Protein AF-A0A2S6T9P0-F1 (afdb_monomer_lite)

Structure (mmCIF, N/CA/C/O backbone):
data_AF-A0A2S6T9P0-F1
#
_entry.id   AF-A0A2S6T9P0-F1
#
loop_
_atom_site.group_PDB
_atom_site.id
_atom_site.type_symbol
_atom_site.label_atom_id
_atom_site.label_alt_id
_atom_site.label_comp_id
_atom_site.label_asym_id
_atom_site.label_entity_id
_atom_site.label_seq_id
_atom_site.pdbx_PDB_ins_code
_atom_site.Cartn_x
_atom_site.Cartn_y
_atom_site.Cartn_z
_atom_site.occupancy
_atom_site.B_iso_or_equiv
_atom_site.auth_seq_id
_atom_site.auth_comp_id
_atom_site.auth_asym_id
_atom_site.auth_atom_id
_atom_site.pdbx_PDB_model_num
ATOM 1 N N . MET A 1 1 ? -3.026 -2.897 38.184 1.00 49.72 1 MET A N 1
ATOM 2 C CA . MET A 1 1 ? -2.294 -2.950 36.902 1.00 49.72 1 MET A CA 1
ATOM 3 C C . MET A 1 1 ? -3.334 -3.067 35.797 1.00 49.72 1 MET A C 1
ATOM 5 O O . MET A 1 1 ? -4.088 -4.031 35.832 1.00 49.72 1 MET A O 1
ATOM 9 N N . LYS A 1 2 ? -3.490 -2.068 34.914 1.00 56.72 2 LYS A N 1
ATOM 10 C CA . LYS A 1 2 ? -4.380 -2.222 33.748 1.00 56.72 2 LYS A CA 1
ATOM 11 C C . LYS A 1 2 ? -3.728 -3.245 32.816 1.00 56.72 2 LYS A C 1
ATOM 13 O O . LYS A 1 2 ? -2.564 -3.081 32.469 1.00 56.72 2 LYS A O 1
ATOM 18 N N . MET A 1 3 ? -4.445 -4.316 32.495 1.00 64.19 3 MET A N 1
ATOM 19 C CA . MET A 1 3 ? -3.990 -5.327 31.545 1.00 64.19 3 MET A CA 1
ATOM 20 C C . MET A 1 3 ? -4.023 -4.718 30.14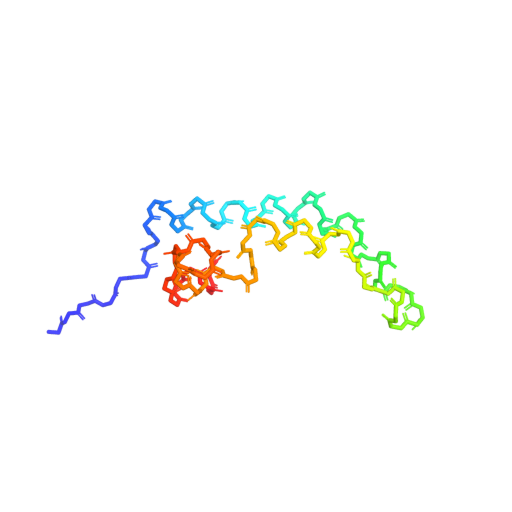0 1.00 64.19 3 MET A C 1
ATOM 22 O O . MET A 1 3 ? -5.032 -4.125 29.763 1.00 64.19 3 MET A O 1
ATOM 26 N N . PHE A 1 4 ? -2.906 -4.799 29.418 1.00 74.31 4 PHE A N 1
ATOM 27 C CA . PHE A 1 4 ? -2.800 -4.319 28.042 1.00 74.31 4 PHE A CA 1
ATOM 28 C C . PHE A 1 4 ? -3.496 -5.326 27.121 1.00 74.31 4 PHE A C 1
ATOM 30 O O . PHE A 1 4 ? -3.169 -6.512 27.154 1.00 74.31 4 PHE A O 1
ATOM 37 N N . ASP A 1 5 ? -4.482 -4.869 26.354 1.00 80.06 5 ASP A N 1
ATOM 38 C CA . ASP A 1 5 ? -5.270 -5.698 25.445 1.00 80.06 5 ASP A CA 1
ATOM 39 C C . ASP A 1 5 ? -4.857 -5.395 24.005 1.00 80.06 5 ASP A C 1
ATOM 41 O O . ASP A 1 5 ? -4.966 -4.259 23.555 1.00 80.06 5 ASP A O 1
ATOM 45 N N . ILE A 1 6 ? -4.350 -6.411 23.308 1.00 85.75 6 ILE A N 1
ATOM 46 C CA . ILE A 1 6 ? -3.870 -6.317 21.920 1.00 85.75 6 ILE A CA 1
ATOM 47 C C . ILE A 1 6 ? -4.924 -6.749 20.900 1.00 85.75 6 ILE A C 1
ATOM 49 O O . ILE A 1 6 ? -4.639 -6.836 19.707 1.00 85.75 6 ILE A O 1
ATOM 53 N N . ARG A 1 7 ? -6.134 -7.097 21.351 1.00 89.19 7 ARG A N 1
ATOM 54 C CA . ARG A 1 7 ? -7.216 -7.450 20.438 1.00 89.19 7 ARG A CA 1
ATOM 55 C C . ARG A 1 7 ? -7.611 -6.210 19.651 1.00 89.19 7 ARG A C 1
ATOM 57 O O . ARG A 1 7 ? -7.985 -5.198 20.234 1.00 89.19 7 ARG A O 1
ATOM 64 N N . LEU A 1 8 ? -7.586 -6.336 18.329 1.00 88.38 8 LEU A N 1
ATOM 65 C CA . LEU A 1 8 ? -8.035 -5.272 17.445 1.00 88.38 8 LEU A CA 1
ATOM 66 C C . LEU A 1 8 ? -9.511 -4.952 17.703 1.00 88.38 8 LEU A C 1
ATOM 68 O O . LEU A 1 8 ? -10.323 -5.850 17.957 1.00 88.38 8 LEU A O 1
ATOM 72 N N . ASN A 1 9 ? -9.872 -3.680 17.623 1.00 89.38 9 ASN A N 1
ATOM 73 C CA . ASN A 1 9 ? -11.265 -3.269 17.530 1.00 89.38 9 ASN A CA 1
ATOM 74 C C . ASN A 1 9 ? -11.798 -3.505 16.095 1.00 89.38 9 ASN A C 1
ATOM 76 O O . ASN A 1 9 ? -11.114 -4.067 15.237 1.00 89.38 9 ASN A O 1
ATOM 80 N N . GLU A 1 10 ? -13.063 -3.174 15.848 1.00 90.81 10 GLU A N 1
ATOM 81 C CA . GLU A 1 10 ? -13.696 -3.396 14.541 1.00 90.81 10 GLU A CA 1
ATOM 82 C C . GLU A 1 10 ? -13.086 -2.537 13.425 1.00 90.81 10 GLU A C 1
ATOM 84 O O . GLU A 1 10 ? -12.803 -3.059 12.349 1.00 90.81 10 GLU A O 1
ATOM 89 N N . GLU A 1 11 ? -12.800 -1.268 13.705 1.00 87.12 11 GLU A N 1
ATOM 90 C CA . GLU A 1 11 ? -12.170 -0.333 12.769 1.00 87.12 11 GLU A CA 1
ATOM 91 C C . GLU A 1 11 ? -10.755 -0.787 12.387 1.00 87.12 11 GLU A C 1
ATOM 93 O O . GLU A 1 11 ? -10.41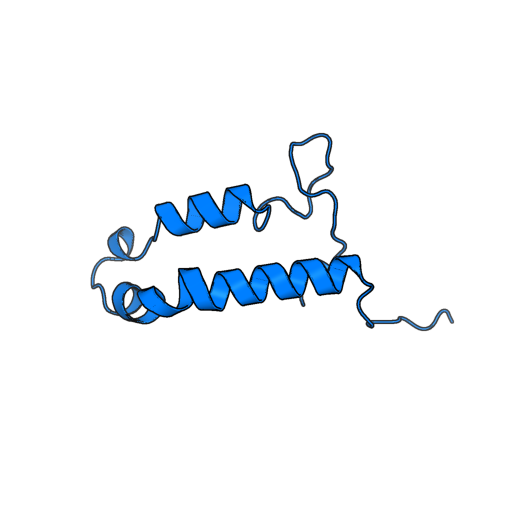1 -0.859 11.209 1.00 87.12 11 GLU A O 1
ATOM 98 N N . GLN A 1 12 ? -9.965 -1.215 13.372 1.00 87.88 12 GLN A N 1
ATOM 99 C CA . GLN A 1 12 ? -8.626 -1.764 13.165 1.00 87.88 12 GLN A CA 1
ATOM 100 C C . GLN A 1 12 ? -8.650 -3.036 12.316 1.00 87.88 12 GLN A C 1
ATOM 102 O O . GLN A 1 12 ? -7.828 -3.198 11.417 1.00 87.88 12 GLN A O 1
ATOM 107 N N . ARG A 1 13 ? -9.616 -3.934 12.556 1.00 91.69 13 ARG A N 1
ATOM 108 C CA . ARG A 1 13 ? -9.806 -5.127 11.715 1.00 91.69 13 ARG A CA 1
ATOM 109 C C . ARG A 1 13 ? -10.200 -4.761 10.288 1.00 91.69 13 ARG A C 1
ATOM 111 O O . ARG A 1 13 ? -9.692 -5.375 9.354 1.00 91.69 13 ARG A O 1
ATOM 118 N N . ALA A 1 14 ? -11.085 -3.782 10.112 1.00 91.12 14 ALA A N 1
ATOM 119 C CA . ALA A 1 14 ? -11.489 -3.318 8.790 1.00 91.12 14 ALA A CA 1
ATOM 120 C C . ALA A 1 14 ? -10.298 -2.714 8.028 1.00 91.12 14 ALA A C 1
ATOM 122 O O . ALA A 1 14 ? -10.084 -3.044 6.861 1.00 91.12 14 ALA A O 1
ATOM 123 N N . PHE A 1 15 ? -9.473 -1.910 8.702 1.00 89.12 15 PHE A N 1
ATOM 124 C CA . PHE A 1 15 ? -8.254 -1.347 8.126 1.00 89.12 15 PHE A CA 1
ATOM 125 C C . PHE A 1 15 ? -7.238 -2.434 7.749 1.00 89.12 15 PHE A C 1
ATOM 127 O O . PHE A 1 15 ? -6.726 -2.437 6.629 1.00 89.12 15 PHE A O 1
ATOM 134 N N . GLN A 1 16 ? -7.007 -3.409 8.635 1.00 92.19 16 GLN A N 1
ATOM 135 C CA . GLN A 1 16 ? -6.149 -4.563 8.356 1.00 92.19 16 GLN A CA 1
ATOM 136 C C . GLN A 1 16 ? -6.645 -5.359 7.139 1.00 92.19 16 GLN A C 1
ATOM 138 O O . GLN A 1 16 ? -5.849 -5.758 6.288 1.00 92.19 16 GLN A O 1
ATOM 143 N N . GLN A 1 17 ? -7.956 -5.592 7.035 1.00 94.94 17 GLN A N 1
ATOM 144 C CA . GLN A 1 17 ? -8.541 -6.305 5.901 1.00 94.94 17 GLN A CA 1
ATOM 145 C C . GLN A 1 17 ? -8.348 -5.523 4.595 1.00 94.94 17 GLN A C 1
ATOM 147 O O . GLN A 1 17 ? -7.895 -6.094 3.606 1.00 94.94 17 GLN A O 1
ATOM 152 N N . MET A 1 18 ? -8.584 -4.209 4.611 1.00 94.19 18 MET A N 1
ATOM 153 C CA . MET A 1 18 ? -8.336 -3.337 3.460 1.00 94.19 18 MET A CA 1
ATOM 154 C C . MET A 1 18 ? -6.863 -3.371 3.022 1.00 94.19 18 MET A C 1
ATOM 156 O O . MET A 1 18 ? -6.575 -3.460 1.828 1.00 94.19 18 MET A O 1
ATOM 160 N N . ALA A 1 19 ? -5.923 -3.348 3.973 1.00 94.00 19 ALA A N 1
ATOM 161 C CA . ALA A 1 19 ? -4.493 -3.455 3.691 1.00 94.00 19 ALA A CA 1
ATOM 162 C C . ALA A 1 19 ? -4.125 -4.817 3.080 1.00 94.00 19 ALA A C 1
ATOM 164 O O . ALA A 1 19 ? -3.372 -4.879 2.106 1.00 94.00 19 ALA A O 1
ATOM 165 N N . ARG A 1 20 ? -4.695 -5.907 3.610 1.00 96.62 20 ARG A N 1
ATOM 166 C CA . ARG A 1 20 ? -4.513 -7.266 3.084 1.00 96.62 20 ARG A CA 1
ATOM 167 C C . ARG A 1 20 ? -5.013 -7.387 1.649 1.00 96.62 20 ARG A C 1
ATOM 169 O O . ARG A 1 20 ? -4.288 -7.903 0.801 1.00 96.62 20 ARG A O 1
ATOM 176 N N . ASP A 1 21 ? -6.215 -6.896 1.375 1.00 98.00 21 ASP A N 1
ATOM 177 C CA . ASP A 1 21 ? -6.816 -6.978 0.044 1.00 98.00 21 ASP A CA 1
ATOM 178 C C . ASP A 1 21 ? -6.035 -6.138 -0.969 1.00 98.00 21 ASP A C 1
ATOM 180 O O . ASP A 1 21 ? -5.818 -6.575 -2.100 1.00 98.00 21 ASP A O 1
ATOM 184 N N . PHE A 1 22 ? -5.544 -4.965 -0.565 1.00 97.31 22 PHE A N 1
ATOM 185 C CA . PHE A 1 22 ? -4.670 -4.154 -1.408 1.00 97.31 22 PHE A CA 1
ATOM 186 C C . PHE A 1 22 ? -3.343 -4.867 -1.707 1.00 97.31 22 PHE A C 1
ATOM 188 O O . PHE A 1 22 ? -2.903 -4.912 -2.855 1.00 97.31 22 PHE A O 1
ATOM 195 N N . ALA A 1 23 ? -2.714 -5.478 -0.700 1.00 97.19 23 ALA A N 1
ATOM 196 C CA . ALA A 1 23 ? -1.466 -6.208 -0.892 1.00 97.19 23 ALA A CA 1
ATOM 197 C C . ALA A 1 23 ? -1.631 -7.411 -1.837 1.00 97.19 23 ALA A C 1
ATOM 199 O O . ALA A 1 23 ? -0.805 -7.601 -2.729 1.00 97.19 23 ALA A O 1
ATOM 200 N N . GLU A 1 24 ? -2.698 -8.196 -1.679 1.00 98.31 24 GLU A N 1
ATOM 201 C CA . GLU A 1 24 ? -2.966 -9.371 -2.518 1.00 98.31 24 GLU A CA 1
ATOM 202 C C . GLU A 1 24 ? -3.318 -8.999 -3.964 1.00 98.31 24 GLU A C 1
ATOM 204 O O . GLU A 1 24 ? -2.842 -9.654 -4.891 1.00 98.31 24 GLU A O 1
ATOM 209 N N . ASN A 1 25 ? -4.110 -7.943 -4.171 1.00 98.06 25 ASN A N 1
ATOM 210 C CA . ASN A 1 25 ? -4.633 -7.613 -5.499 1.00 98.06 25 ASN A CA 1
ATOM 211 C C . ASN A 1 25 ? -3.766 -6.620 -6.287 1.00 98.06 25 ASN A C 1
ATOM 213 O O . ASN A 1 25 ? -3.766 -6.669 -7.514 1.00 98.06 25 ASN A O 1
ATOM 217 N N . GLU A 1 26 ? -3.037 -5.720 -5.620 1.00 97.75 26 GLU A N 1
ATOM 218 C CA . GLU A 1 26 ? -2.307 -4.625 -6.283 1.00 97.75 26 GLU A CA 1
ATOM 219 C C . GLU A 1 26 ? -0.780 -4.770 -6.170 1.00 97.75 26 GLU A C 1
ATOM 221 O O . GLU A 1 26 ? -0.065 -4.421 -7.106 1.00 97.75 26 GLU A O 1
ATOM 226 N N . ILE A 1 27 ? -0.256 -5.302 -5.056 1.00 97.06 27 ILE A N 1
ATOM 227 C CA . ILE A 1 27 ? 1.200 -5.405 -4.824 1.00 97.06 27 ILE A CA 1
ATOM 228 C C . ILE A 1 27 ? 1.744 -6.763 -5.279 1.00 97.06 27 ILE A C 1
ATOM 230 O O . ILE A 1 27 ? 2.689 -6.836 -6.065 1.00 97.06 27 ILE A O 1
ATOM 234 N N . LYS A 1 28 ? 1.157 -7.858 -4.789 1.00 98.00 28 LYS A N 1
ATOM 235 C CA . LYS A 1 28 ? 1.638 -9.226 -5.018 1.00 98.00 28 LYS A CA 1
ATOM 236 C C . LYS A 1 28 ? 1.786 -9.603 -6.499 1.00 98.00 28 LYS A C 1
ATOM 238 O O . LYS A 1 28 ? 2.798 -10.232 -6.810 1.00 98.00 28 LYS A O 1
ATOM 243 N N . PRO A 1 29 ? 0.878 -9.219 -7.421 1.00 98.25 29 PRO A N 1
ATOM 244 C CA . PRO A 1 29 ? 1.003 -9.604 -8.828 1.00 98.25 29 PRO A CA 1
ATOM 245 C C . PRO A 1 29 ? 2.244 -9.032 -9.522 1.00 98.25 29 PRO A C 1
ATOM 247 O O . PRO A 1 29 ? 2.764 -9.658 -10.439 1.00 98.25 29 PRO A O 1
ATOM 250 N N . ILE A 1 30 ? 2.729 -7.868 -9.077 1.00 97.38 30 ILE A N 1
ATOM 251 C CA . ILE A 1 30 ? 3.857 -7.156 -9.697 1.00 97.38 30 ILE A CA 1
ATOM 252 C C . ILE A 1 30 ? 5.165 -7.286 -8.905 1.00 97.38 30 ILE A C 1
ATOM 254 O O . ILE A 1 30 ? 6.224 -6.909 -9.399 1.00 97.38 30 ILE A O 1
ATOM 258 N N . ALA A 1 31 ? 5.119 -7.822 -7.681 1.00 96.94 31 ALA A N 1
ATOM 259 C CA . ALA A 1 31 ? 6.253 -7.817 -6.758 1.00 96.94 31 ALA A CA 1
ATOM 260 C C . ALA A 1 31 ? 7.495 -8.536 -7.312 1.00 96.94 31 ALA A C 1
ATOM 262 O O . ALA A 1 31 ? 8.589 -7.978 -7.274 1.00 96.94 31 ALA A O 1
ATOM 263 N N . LEU A 1 32 ? 7.329 -9.748 -7.857 1.00 97.62 32 LEU A N 1
ATOM 264 C CA . LEU A 1 32 ? 8.452 -10.532 -8.394 1.00 97.62 32 LEU A CA 1
ATOM 265 C C . LEU A 1 32 ? 9.041 -9.913 -9.665 1.00 97.62 32 LEU A C 1
ATOM 267 O O . LEU A 1 32 ? 10.251 -9.960 -9.865 1.00 97.62 32 LEU A O 1
ATOM 271 N N . GLU A 1 33 ? 8.196 -9.329 -10.516 1.00 97.31 33 GLU A N 1
ATOM 272 C CA . GLU A 1 33 ? 8.656 -8.649 -11.727 1.00 97.31 33 GLU A CA 1
ATOM 273 C C . GLU A 1 33 ? 9.513 -7.431 -11.372 1.00 97.31 33 GLU A C 1
ATOM 275 O O . GLU A 1 33 ? 10.587 -7.248 -11.940 1.00 97.31 33 GLU A O 1
ATOM 280 N N . LEU A 1 34 ? 9.062 -6.616 -10.412 1.00 97.19 34 LEU A N 1
ATOM 281 C CA . LEU A 1 34 ? 9.793 -5.432 -9.966 1.00 97.19 34 LEU A CA 1
ATOM 282 C C . LEU A 1 34 ? 11.105 -5.797 -9.267 1.00 97.19 34 LEU A C 1
ATOM 284 O O . LEU A 1 34 ? 12.111 -5.140 -9.516 1.00 97.19 34 LEU A O 1
ATOM 288 N N . ASP A 1 35 ? 11.120 -6.841 -8.435 1.00 97.00 35 ASP A N 1
ATOM 289 C CA . ASP A 1 35 ? 12.337 -7.308 -7.756 1.00 97.00 35 ASP A CA 1
ATOM 290 C C . ASP A 1 35 ? 13.422 -7.758 -8.749 1.00 97.00 35 ASP A C 1
ATOM 292 O O . ASP A 1 35 ? 14.603 -7.451 -8.576 1.00 97.00 35 ASP A O 1
ATOM 296 N N . ALA A 1 36 ? 13.012 -8.409 -9.842 1.00 97.31 36 ALA A N 1
ATOM 297 C CA . ALA A 1 36 ? 13.913 -8.914 -10.871 1.00 97.31 36 ALA A CA 1
ATOM 298 C C . ALA A 1 36 ? 14.563 -7.821 -11.743 1.00 97.31 36 ALA A C 1
ATOM 300 O O . ALA A 1 3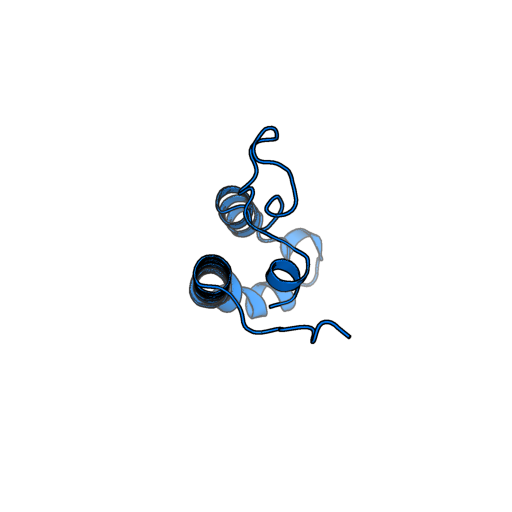6 ? 15.493 -8.126 -12.497 1.00 97.31 36 ALA A O 1
ATOM 301 N N . LYS A 1 37 ? 14.102 -6.563 -11.688 1.00 97.38 37 LYS A N 1
ATOM 302 C CA . LYS A 1 37 ? 14.669 -5.499 -12.529 1.00 97.38 37 LYS A CA 1
ATOM 303 C C . LYS A 1 37 ? 16.078 -5.108 -12.063 1.00 97.38 37 LYS A C 1
ATOM 305 O O . LYS A 1 37 ? 16.327 -5.043 -10.858 1.00 97.38 37 LYS A O 1
ATOM 310 N N . PRO A 1 38 ? 17.013 -4.823 -12.984 1.00 96.81 38 PRO A N 1
ATOM 311 C CA . PRO A 1 38 ? 18.393 -4.497 -12.631 1.00 96.81 38 PRO A CA 1
ATOM 312 C C . PRO A 1 38 ? 18.491 -3.147 -11.913 1.00 96.81 38 PRO A C 1
ATOM 314 O O . PRO A 1 38 ? 19.002 -3.083 -10.792 1.00 96.81 38 PRO A O 1
ATOM 317 N N . ASP A 1 39 ? 17.922 -2.103 -12.507 1.00 97.44 39 ASP A N 1
ATOM 318 C CA . ASP A 1 39 ? 17.972 -0.742 -11.985 1.00 97.44 39 ASP A CA 1
ATOM 319 C C . ASP A 1 39 ? 16.890 -0.529 -10.925 1.00 97.44 39 ASP A C 1
ATOM 321 O O . ASP A 1 39 ? 15.791 -1.084 -11.009 1.00 97.44 39 ASP A O 1
ATOM 325 N N . TRP A 1 40 ? 17.215 0.221 -9.870 1.00 94.06 40 TRP A N 1
ATOM 326 C CA . TRP A 1 40 ? 16.317 0.402 -8.726 1.00 94.06 40 TRP A CA 1
ATOM 327 C C . TRP A 1 40 ? 15.166 1.358 -9.059 1.00 94.06 40 TRP A C 1
ATOM 329 O O . TRP A 1 40 ? 14.066 1.199 -8.529 1.00 94.06 40 TRP A O 1
ATOM 339 N N . GLU A 1 41 ? 15.397 2.311 -9.963 1.00 95.56 41 GLU A N 1
ATOM 340 C CA . GLU A 1 41 ? 14.417 3.293 -10.424 1.00 95.56 41 GLU A CA 1
ATOM 341 C C . GLU A 1 41 ? 13.198 2.617 -11.067 1.00 95.56 41 GLU A C 1
ATOM 343 O O . GLU A 1 41 ? 12.061 3.043 -10.851 1.00 95.56 41 GLU A O 1
ATOM 348 N N . ASP A 1 42 ? 13.418 1.515 -11.790 1.00 95.31 42 ASP A N 1
ATOM 349 C CA . ASP A 1 42 ? 12.361 0.777 -12.483 1.00 95.31 42 ASP A CA 1
ATOM 350 C C . ASP A 1 42 ? 11.527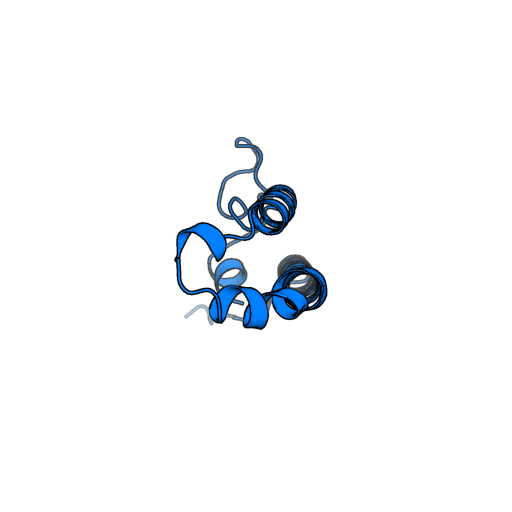 -0.114 -11.553 1.00 95.31 42 ASP A C 1
ATOM 352 O O . ASP A 1 42 ? 10.473 -0.627 -11.957 1.00 95.31 42 ASP A O 1
ATOM 356 N N . ARG A 1 43 ? 11.994 -0.322 -10.316 1.00 95.81 43 ARG A N 1
ATOM 357 C CA . ARG A 1 43 ? 11.317 -1.147 -9.303 1.00 95.81 43 ARG A CA 1
ATOM 358 C C . ARG A 1 43 ? 10.220 -0.389 -8.578 1.00 95.81 43 ARG A C 1
ATOM 360 O O . ARG A 1 43 ? 9.453 -1.016 -7.858 1.00 95.81 43 ARG A O 1
ATOM 367 N N . ILE A 1 44 ? 10.144 0.937 -8.729 1.00 95.31 44 ILE A N 1
ATOM 368 C CA . ILE A 1 44 ? 9.184 1.778 -8.011 1.00 95.31 44 ILE A CA 1
ATOM 369 C C . ILE A 1 44 ? 7.832 1.765 -8.742 1.00 95.31 44 ILE A C 1
ATOM 371 O O . ILE A 1 44 ? 7.699 2.382 -9.804 1.00 95.31 44 ILE A O 1
ATOM 375 N N . PRO A 1 45 ? 6.780 1.136 -8.179 1.00 95.75 45 PRO A N 1
ATOM 376 C CA . PRO A 1 45 ? 5.475 1.090 -8.820 1.00 95.75 45 PRO A CA 1
ATOM 377 C C . PRO A 1 45 ? 4.681 2.354 -8.478 1.00 95.75 45 PRO A C 1
ATOM 379 O O . PRO A 1 45 ? 3.809 2.351 -7.607 1.00 95.75 45 PRO A O 1
ATOM 382 N N . TRP A 1 46 ? 4.986 3.459 -9.162 1.00 95.31 46 TRP A N 1
ATOM 383 C CA . TRP A 1 46 ? 4.399 4.777 -8.883 1.00 95.31 46 TRP A CA 1
ATOM 384 C C . TRP A 1 46 ? 2.870 4.789 -8.853 1.00 95.31 46 TRP A C 1
ATOM 386 O O . TRP A 1 46 ? 2.280 5.458 -8.006 1.00 95.31 46 TRP A O 1
ATOM 396 N N . GLU A 1 47 ? 2.219 4.036 -9.737 1.00 95.50 47 GLU A N 1
ATOM 397 C CA . GLU A 1 47 ? 0.756 3.983 -9.789 1.00 95.50 47 GLU A CA 1
ATOM 398 C C . GLU A 1 47 ? 0.161 3.249 -8.579 1.00 95.50 47 GLU A C 1
ATOM 400 O O . GLU A 1 47 ? -0.779 3.748 -7.962 1.00 95.50 47 GLU A O 1
ATOM 405 N N . VAL A 1 48 ? 0.757 2.130 -8.154 1.00 96.44 48 VAL A N 1
ATOM 406 C CA . VAL A 1 48 ? 0.334 1.417 -6.934 1.00 96.44 48 VAL A CA 1
ATOM 407 C C . VAL A 1 48 ? 0.601 2.267 -5.691 1.00 96.44 48 VAL A C 1
ATOM 409 O O . VAL A 1 48 ? -0.254 2.357 -4.813 1.00 96.44 48 VAL A O 1
ATOM 412 N N . LEU A 1 49 ? 1.730 2.981 -5.638 1.00 94.56 49 LEU A N 1
ATOM 413 C CA . LEU A 1 49 ? 2.029 3.920 -4.551 1.00 94.56 49 LEU A CA 1
ATOM 414 C C . LEU A 1 49 ? 0.993 5.049 -4.452 1.00 94.56 49 LEU A C 1
ATOM 416 O O . LEU A 1 49 ? 0.543 5.377 -3.353 1.00 94.56 49 LEU A O 1
ATOM 420 N N . LYS A 1 50 ? 0.578 5.632 -5.584 1.00 94.69 50 LYS A N 1
ATOM 421 C CA . LYS A 1 50 ? -0.481 6.655 -5.614 1.00 94.69 50 LYS A CA 1
ATOM 422 C C . LYS A 1 50 ? -1.826 6.090 -5.156 1.00 94.69 50 LYS A C 1
ATOM 424 O O . LYS A 1 50 ? -2.494 6.740 -4.355 1.00 94.69 50 LYS A O 1
ATOM 429 N N . LYS A 1 51 ? -2.199 4.882 -5.593 1.00 94.94 51 LYS A N 1
ATOM 430 C CA . LYS A 1 51 ? -3.422 4.209 -5.123 1.00 94.94 51 LYS A CA 1
ATOM 431 C C . LYS A 1 51 ? -3.393 3.988 -3.608 1.00 94.94 51 LYS A C 1
ATOM 433 O O . LYS A 1 51 ? -4.310 4.404 -2.910 1.00 94.94 51 LYS A O 1
ATOM 438 N N . GLY A 1 52 ? -2.309 3.419 -3.078 1.00 93.50 52 GLY A N 1
ATOM 439 C CA . GLY A 1 52 ? -2.165 3.187 -1.636 1.00 93.50 52 GLY A CA 1
ATOM 440 C C . GLY A 1 52 ? -2.170 4.485 -0.821 1.00 93.50 52 GLY A C 1
ATOM 441 O O . GLY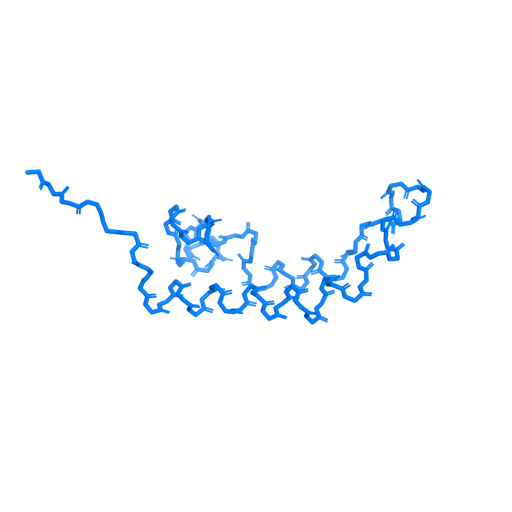 A 1 52 ? -2.736 4.546 0.268 1.00 93.50 52 GLY A O 1
ATOM 442 N N . SER A 1 53 ? -1.608 5.561 -1.381 1.00 91.00 53 SER A N 1
ATOM 443 C CA . SER A 1 53 ? -1.680 6.909 -0.810 1.00 91.00 53 SER A CA 1
ATOM 444 C C . SER A 1 53 ? -3.118 7.418 -0.685 1.00 91.00 53 SER A C 1
ATOM 446 O O . SER A 1 53 ? -3.441 8.034 0.325 1.00 91.00 53 SER A O 1
ATOM 448 N N . GLN A 1 54 ? -3.964 7.192 -1.694 1.00 89.94 54 GLN A N 1
ATOM 449 C CA . GLN A 1 54 ? -5.372 7.612 -1.683 1.00 89.94 54 GLN A CA 1
ATOM 450 C C . GLN A 1 54 ? -6.209 6.822 -0.670 1.00 89.94 54 GLN A C 1
ATOM 452 O O . GLN A 1 54 ? -7.164 7.360 -0.123 1.00 89.94 54 GLN A O 1
ATOM 457 N N . LEU A 1 55 ? -5.816 5.579 -0.379 1.00 89.31 55 LEU A N 1
ATOM 458 C CA . LEU A 1 55 ? -6.421 4.737 0.660 1.00 89.31 55 LEU A CA 1
ATOM 459 C C . LEU A 1 55 ? -5.945 5.086 2.082 1.00 89.31 55 LEU A C 1
ATOM 461 O O . LEU A 1 55 ? -6.365 4.458 3.049 1.00 89.31 55 LEU A O 1
ATOM 465 N N . GLY A 1 56 ? -5.051 6.069 2.229 1.00 88.06 56 GLY A N 1
ATOM 466 C CA . GLY A 1 56 ? -4.568 6.528 3.530 1.00 88.06 56 GLY A CA 1
ATOM 467 C C . GLY A 1 56 ? -3.424 5.702 4.125 1.00 88.06 56 GLY A C 1
ATOM 468 O O . GLY A 1 56 ? -2.944 6.044 5.203 1.00 88.06 56 GLY A O 1
ATOM 469 N N . PHE A 1 57 ? -2.887 4.689 3.430 1.00 89.50 57 PHE A N 1
ATOM 470 C CA . PHE A 1 57 ? -1.822 3.815 3.965 1.00 89.50 57 PHE A CA 1
ATOM 471 C C . PHE A 1 57 ? -0.503 4.527 4.300 1.00 89.50 57 PHE A C 1
ATOM 473 O O . PHE A 1 57 ? 0.348 3.963 4.978 1.00 89.50 57 PHE A O 1
ATOM 480 N N . ARG A 1 58 ? -0.322 5.776 3.860 1.00 86.19 58 ARG A N 1
ATOM 481 C CA . ARG A 1 58 ? 0.852 6.606 4.192 1.00 86.19 58 ARG A CA 1
ATOM 482 C C . ARG A 1 58 ? 0.568 7.735 5.184 1.00 86.19 58 ARG A C 1
ATOM 484 O O . ARG A 1 58 ? 1.497 8.430 5.579 1.00 86.19 58 ARG A O 1
ATOM 491 N N . SER A 1 59 ? -0.702 7.991 5.483 1.00 83.12 59 SER A N 1
ATOM 492 C CA . SER A 1 59 ? -1.145 9.154 6.258 1.00 83.12 59 SER A CA 1
ATOM 493 C C . SER A 1 59 ? -2.033 8.778 7.435 1.00 83.12 59 SER A C 1
ATOM 495 O O . SER A 1 59 ? -2.381 9.658 8.203 1.00 83.12 59 SER A O 1
ATOM 497 N N . PHE A 1 60 ? -2.362 7.501 7.633 1.00 76.62 60 PHE A N 1
ATOM 498 C CA . PHE A 1 60 ? -3.320 7.039 8.641 1.00 76.62 60 PHE A CA 1
ATOM 499 C C . PHE A 1 60 ? -3.006 7.440 10.096 1.00 76.62 60 PHE A C 1
ATOM 501 O O . PHE A 1 60 ? -3.923 7.506 10.905 1.00 76.62 60 PHE A O 1
ATOM 508 N N . VAL A 1 61 ? -1.742 7.737 10.423 1.00 71.88 61 VAL A N 1
ATOM 509 C CA . VAL A 1 61 ? -1.304 8.222 11.751 1.00 71.88 61 VAL A CA 1
ATOM 510 C C . VAL A 1 61 ? -1.467 9.733 11.951 1.00 71.88 61 VAL A C 1
ATOM 512 O O . VAL A 1 61 ? -1.248 10.242 13.049 1.00 71.88 61 VAL A O 1
ATOM 515 N N . LEU A 1 62 ? -1.770 10.476 10.889 1.00 73.12 62 LEU A N 1
ATOM 516 C CA . LEU A 1 62 ? -1.975 11.917 10.956 1.00 73.12 62 LEU A CA 1
ATOM 517 C C . LEU A 1 62 ? -3.430 12.212 11.352 1.00 73.12 62 LEU A C 1
ATOM 519 O O . LEU A 1 62 ? -4.345 11.442 11.062 1.00 73.12 62 LEU A O 1
ATOM 523 N N . GLN A 1 63 ? -3.637 13.357 12.001 1.00 63.78 63 GLN A N 1
ATOM 524 C CA . GLN A 1 63 ? -4.974 13.832 12.365 1.00 63.78 63 GLN A CA 1
ATOM 525 C C . GLN A 1 63 ? -5.805 14.154 11.117 1.00 63.78 63 GLN A C 1
ATOM 527 O O . GLN A 1 63 ? -5.253 14.631 10.122 1.00 63.78 63 GLN A O 1
ATOM 532 N N . GLU A 1 64 ? -7.123 13.929 11.183 1.00 64.31 64 GLU A N 1
ATOM 533 C CA . GLU A 1 64 ? -8.059 14.120 10.057 1.00 64.31 64 GLU A CA 1
ATOM 534 C C . GLU A 1 64 ? -7.963 15.511 9.419 1.00 64.31 64 GLU A C 1
ATOM 536 O O . GLU A 1 64 ? -8.041 15.648 8.198 1.00 64.31 64 GLU A O 1
ATOM 541 N N . GLU A 1 65 ? -7.696 16.532 10.237 1.00 65.12 65 GLU A N 1
ATOM 542 C CA . GLU A 1 65 ? -7.478 17.927 9.831 1.00 65.12 65 GLU A CA 1
ATOM 543 C C . GLU A 1 65 ? -6.380 18.084 8.760 1.00 65.12 65 GLU A C 1
ATOM 545 O O . GLU A 1 65 ? -6.372 19.059 8.013 1.00 65.12 65 GLU A O 1
ATOM 550 N N . ASN A 1 66 ? -5.481 17.101 8.644 1.00 61.53 66 ASN A N 1
ATOM 551 C CA . ASN A 1 66 ? -4.392 17.054 7.673 1.00 61.53 66 ASN A CA 1
ATOM 552 C C . ASN A 1 66 ? -4.668 16.094 6.496 1.00 61.53 66 ASN A C 1
ATOM 554 O O . ASN A 1 66 ? -3.725 15.568 5.902 1.00 61.53 66 ASN A O 1
ATOM 558 N N . ALA A 1 67 ? -5.943 15.869 6.147 1.00 55.84 67 ALA A N 1
ATOM 559 C CA . ALA A 1 67 ? -6.383 14.996 5.047 1.00 55.84 67 ALA A CA 1
ATOM 560 C C . ALA A 1 67 ? -5.930 13.530 5.206 1.00 55.84 67 ALA A C 1
ATOM 562 O O . ALA A 1 67 ? -5.504 12.861 4.259 1.00 55.84 67 ALA A O 1
ATOM 563 N N . ALA A 1 68 ? -6.010 13.042 6.437 1.00 59.22 68 ALA A N 1
ATOM 564 C CA . ALA A 1 68 ? -5.586 11.714 6.839 1.00 59.22 68 ALA A CA 1
ATOM 565 C C . ALA A 1 68 ? -6.754 10.867 7.329 1.00 59.22 68 ALA A C 1
ATOM 567 O O . ALA A 1 68 ? -7.785 11.403 7.716 1.00 59.22 68 ALA A O 1
ATOM 568 N N . ALA A 1 69 ? -6.579 9.543 7.327 1.00 59.41 69 ALA A N 1
ATOM 569 C CA . ALA A 1 69 ? -7.644 8.614 7.701 1.00 59.41 69 ALA A CA 1
ATOM 570 C C . ALA A 1 69 ? -8.076 8.727 9.177 1.00 59.41 69 ALA A C 1
ATOM 572 O O . ALA A 1 69 ? -9.098 8.157 9.523 1.00 59.41 69 ALA A O 1
ATOM 573 N N . GLY A 1 70 ? -7.309 9.410 10.043 1.00 54.06 70 GLY A N 1
ATOM 574 C CA . GLY A 1 70 ? 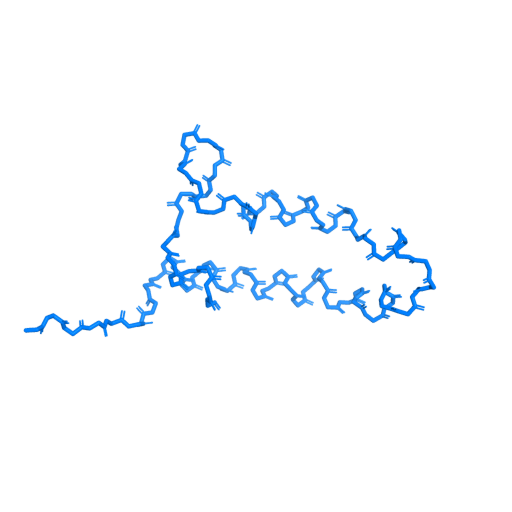-7.687 9.658 11.442 1.00 54.06 70 GLY A CA 1
ATOM 575 C C . GLY A 1 70 ? -7.782 8.417 12.339 1.00 54.06 70 GLY A C 1
ATOM 576 O O . GLY A 1 70 ? -8.157 8.539 13.501 1.00 54.06 70 GLY A O 1
ATOM 577 N N . ALA A 1 71 ? -7.430 7.235 11.825 1.00 55.91 71 ALA A N 1
ATOM 578 C CA . ALA A 1 71 ? -8.003 5.963 12.272 1.00 55.91 71 ALA A CA 1
ATOM 579 C C . ALA A 1 71 ? -7.083 5.065 13.123 1.00 55.91 71 ALA A C 1
ATOM 581 O O . ALA A 1 71 ? -7.370 3.879 13.298 1.00 55.91 71 ALA A O 1
ATOM 582 N N . ALA A 1 72 ? -5.924 5.533 13.602 1.00 60.97 72 ALA A N 1
ATOM 583 C CA . ALA A 1 72 ? -4.895 4.560 13.972 1.00 60.97 72 ALA A CA 1
ATOM 584 C C . ALA A 1 72 ? -3.919 4.961 15.075 1.00 60.97 72 ALA A C 1
ATOM 586 O O . ALA A 1 72 ? -3.076 5.847 14.931 1.00 60.97 72 ALA A O 1
ATOM 587 N N . ASP A 1 73 ? -3.989 4.182 16.151 1.00 71.81 73 ASP A N 1
ATOM 588 C CA . ASP A 1 73 ? -2.947 4.048 17.154 1.00 71.81 73 ASP A CA 1
ATOM 589 C C . ASP A 1 73 ? -1.787 3.161 16.647 1.00 71.81 73 ASP A C 1
ATOM 591 O O . ASP A 1 73 ? -1.752 2.685 15.507 1.00 71.81 73 ASP A O 1
ATOM 595 N N . HIS A 1 74 ? -0.799 2.927 17.510 1.00 76.62 74 HIS A N 1
ATOM 596 C CA . HIS A 1 74 ? 0.352 2.089 17.175 1.00 76.62 74 HIS A CA 1
ATOM 597 C C . HIS A 1 74 ? 0.001 0.620 16.900 1.00 76.62 74 HIS A C 1
ATOM 599 O O . HIS A 1 74 ? 0.785 -0.048 16.231 1.00 76.62 74 HIS A O 1
ATOM 605 N N . LEU A 1 75 ? -1.134 0.103 17.388 1.00 81.25 75 LEU A N 1
ATOM 606 C CA . LEU A 1 75 ? -1.540 -1.269 17.081 1.00 81.25 75 LEU A CA 1
ATOM 607 C C . LEU A 1 75 ? -1.942 -1.364 15.612 1.00 81.25 75 LEU A C 1
ATOM 609 O O . LEU A 1 75 ? -1.425 -2.230 14.916 1.00 81.25 75 LEU A O 1
ATOM 613 N N . THR A 1 76 ? -2.739 -0.415 15.115 1.00 79.88 76 THR A N 1
ATOM 614 C CA . THR A 1 76 ? -3.149 -0.368 13.703 1.00 79.88 76 THR A CA 1
ATOM 615 C C . THR A 1 76 ? -1.962 -0.262 12.742 1.00 79.88 76 THR A C 1
ATOM 617 O O . THR A 1 76 ? -2.005 -0.801 11.643 1.00 79.88 76 THR A O 1
ATOM 620 N N . ALA A 1 77 ? -0.885 0.423 13.140 1.00 79.62 77 ALA A N 1
ATOM 621 C CA . ALA A 1 77 ? 0.316 0.553 12.313 1.00 79.62 77 ALA A CA 1
ATOM 622 C C . ALA A 1 77 ? 1.113 -0.758 12.172 1.00 79.62 77 ALA A C 1
ATOM 624 O O . ALA A 1 77 ? 1.850 -0.927 11.201 1.00 79.62 77 ALA A O 1
ATOM 625 N N . CYS A 1 78 ? 1.026 -1.649 13.164 1.00 72.94 78 CYS A N 1
ATOM 626 C CA . CYS A 1 78 ? 1.847 -2.857 13.250 1.00 72.94 78 CYS A CA 1
ATOM 627 C C . CYS A 1 78 ? 1.118 -4.144 12.838 1.00 72.94 78 CYS A C 1
ATOM 629 O O . CYS A 1 78 ? 1.786 -5.168 12.677 1.00 72.94 78 CYS A O 1
ATOM 631 N N . THR A 1 79 ? -0.212 -4.123 12.718 1.00 59.84 79 THR A N 1
ATOM 632 C CA . THR A 1 79 ? -1.051 -5.306 12.444 1.00 59.84 79 THR A CA 1
ATOM 633 C C . THR A 1 79 ? -1.673 -5.292 11.065 1.00 59.84 79 THR A C 1
ATOM 635 O O . THR A 1 79 ? -1.742 -6.385 10.457 1.00 59.84 79 THR A O 1
#

Foldseek 3Di:
DPDDDLDDDPLLVVLVVVVVVLCVPPPVVCPVVLVPDPDVVSSDPVVSVVVCVQVQLPPQPPCVVVVHPNRDDPSSNVD

Radius of gyration: 15.59 Å; chains: 1; bounding box: 32×28×50 Å

pLDDT: mean 85.28, std 14.02, range [49.72, 98.31]

Sequence (79 aa):
MKMFDIRLNEEQRAFQQMARDFAENEIKPIALELDAKPDWEDRIPWEVLKKGSQLGFRSFVLQEENAAAGAADHLTACT

Secondary structure (DSSP, 8-state):
-PPP-----HHHHHHHHHHHHHIIIIIHHHHHHHHT-SSSGGG--HHHHHHHHHTTTTTTTS-GGGSS-----HHHHH-